Protein AF-A0A1W0X3Q5-F1 (afdb_monomer_lite)

Organism: Hypsibius exemplaris (NCBI:txid2072580)

Radius of gyration: 19.85 Å; chains: 1; bounding box: 42×23×58 Å

InterPro domains:
  IPR025958 SID1 transmembrane family [PF13965] (2-81)
  IPR025958 SID1 transmembrane family [PTHR12185] (1-81)

Structure (mmCIF, N/CA/C/O backbone):
data_AF-A0A1W0X3Q5-F1
#
_entry.id   AF-A0A1W0X3Q5-F1
#
loop_
_atom_site.group_PDB
_atom_site.id
_atom_site.type_symbol
_atom_site.label_atom_id
_atom_site.label_alt_id
_atom_site.label_comp_id
_atom_site.label_asym_id
_atom_site.label_entity_id
_atom_site.label_seq_id
_atom_site.pdbx_PDB_ins_code
_atom_site.Cartn_x
_atom_site.Cartn_y
_atom_site.Cartn_z
_atom_site.occupancy
_atom_site.B_iso_or_equiv
_atom_site.auth_seq_id
_atom_site.auth_comp_id
_atom_site.auth_asym_id
_atom_site.auth_atom_id
_atom_site.pdbx_PDB_model_num
ATOM 1 N N . MET A 1 1 ? 6.212 1.644 -11.801 1.00 85.31 1 MET A N 1
ATOM 2 C CA . MET A 1 1 ? 6.283 2.941 -11.087 1.00 85.31 1 MET A CA 1
ATOM 3 C C . MET A 1 1 ? 4.917 3.472 -10.664 1.00 85.31 1 MET A C 1
ATOM 5 O O . MET A 1 1 ? 4.732 3.658 -9.473 1.00 85.31 1 MET A O 1
ATOM 9 N N . VAL A 1 2 ? 3.947 3.659 -11.573 1.00 94.81 2 VAL A N 1
ATOM 10 C CA . VAL A 1 2 ? 2.615 4.213 -11.223 1.00 94.81 2 VAL A CA 1
ATOM 11 C C . VAL A 1 2 ? 1.895 3.405 -10.137 1.00 94.81 2 VAL A C 1
ATOM 13 O O . VAL A 1 2 ? 1.488 3.981 -9.136 1.00 94.81 2 VAL A O 1
ATOM 16 N N . LEU A 1 3 ? 1.797 2.078 -10.293 1.00 96.38 3 LEU A N 1
ATOM 17 C CA . LEU A 1 3 ? 1.140 1.215 -9.300 1.00 96.38 3 LEU A CA 1
ATOM 18 C C . LEU A 1 3 ? 1.803 1.315 -7.924 1.00 96.38 3 LEU A C 1
ATOM 20 O O . LEU A 1 3 ? 1.106 1.539 -6.945 1.00 96.38 3 LEU A O 1
ATOM 24 N N . ALA A 1 4 ? 3.138 1.247 -7.874 1.00 97.19 4 ALA A N 1
ATOM 25 C CA . ALA A 1 4 ? 3.889 1.440 -6.637 1.00 97.19 4 ALA A CA 1
ATOM 26 C C . ALA A 1 4 ? 3.595 2.809 -6.001 1.00 97.19 4 ALA A C 1
ATOM 28 O O . ALA A 1 4 ? 3.384 2.886 -4.798 1.00 97.19 4 ALA A O 1
ATOM 29 N N . GLY A 1 5 ? 3.534 3.881 -6.798 1.00 97.56 5 GLY A N 1
ATOM 30 C CA . GLY A 1 5 ? 3.214 5.223 -6.308 1.00 97.56 5 GLY A CA 1
ATOM 31 C C . GLY A 1 5 ? 1.801 5.332 -5.728 1.00 97.56 5 GLY A C 1
ATOM 32 O O . GLY A 1 5 ? 1.627 5.888 -4.647 1.00 97.56 5 GLY A O 1
ATOM 33 N N . ILE A 1 6 ? 0.802 4.760 -6.408 1.00 98.12 6 ILE A N 1
ATOM 34 C CA . ILE A 1 6 ? -0.591 4.740 -5.933 1.00 98.12 6 ILE A CA 1
ATOM 35 C C . ILE A 1 6 ? -0.696 3.957 -4.624 1.00 98.12 6 ILE A C 1
ATOM 37 O O . ILE A 1 6 ? -1.307 4.434 -3.667 1.00 98.12 6 ILE A O 1
ATOM 41 N N . THR A 1 7 ? -0.091 2.769 -4.560 1.00 98.12 7 THR A N 1
ATOM 42 C CA . THR A 1 7 ? -0.179 1.930 -3.364 1.00 98.12 7 THR A CA 1
ATOM 43 C C . THR A 1 7 ? 0.575 2.545 -2.191 1.00 98.12 7 THR A C 1
ATOM 45 O O . THR A 1 7 ? 0.054 2.513 -1.079 1.00 98.12 7 THR A O 1
ATOM 48 N N . TRP A 1 8 ? 1.733 3.178 -2.426 1.00 98.12 8 TRP A N 1
ATOM 49 C CA . TRP A 1 8 ? 2.471 3.897 -1.383 1.00 98.12 8 TRP A CA 1
ATOM 50 C C . TRP A 1 8 ? 1.686 5.100 -0.871 1.00 98.12 8 TRP A C 1
ATOM 52 O O . TRP A 1 8 ? 1.575 5.283 0.338 1.00 98.12 8 TRP A O 1
ATOM 62 N N . GLY A 1 9 ? 1.102 5.897 -1.770 1.00 97.81 9 GLY A N 1
ATOM 63 C CA . GLY A 1 9 ? 0.253 7.026 -1.388 1.00 97.81 9 GLY A CA 1
ATOM 64 C C . GLY A 1 9 ? -0.937 6.584 -0.535 1.00 97.81 9 GLY A C 1
ATOM 65 O O . GLY A 1 9 ? -1.194 7.172 0.513 1.00 97.81 9 GLY A O 1
ATOM 66 N N . GLY A 1 10 ? -1.612 5.501 -0.934 1.00 97.00 10 GLY A N 1
ATOM 67 C CA . GLY A 1 10 ? -2.703 4.913 -0.156 1.00 97.00 10 GLY A CA 1
ATOM 68 C C . GLY A 1 10 ? -2.246 4.361 1.197 1.00 97.00 10 GLY A C 1
ATOM 69 O O . GLY A 1 10 ? -2.874 4.645 2.211 1.00 97.00 10 GLY A O 1
ATOM 70 N N . ALA A 1 11 ? -1.128 3.632 1.244 1.00 97.31 11 ALA A N 1
ATOM 71 C CA . ALA A 1 11 ? -0.563 3.125 2.492 1.00 97.31 11 ALA A CA 1
ATOM 72 C C . ALA A 1 11 ? -0.230 4.266 3.466 1.00 97.31 11 ALA A C 1
ATOM 74 O O . ALA A 1 11 ? -0.598 4.196 4.633 1.00 97.31 11 ALA A O 1
ATOM 75 N N . MET A 1 12 ? 0.397 5.343 2.986 1.00 96.31 12 MET A N 1
ATOM 76 C CA . MET A 1 12 ? 0.717 6.509 3.815 1.00 96.31 12 MET A CA 1
ATOM 77 C C . MET A 1 12 ? -0.537 7.246 4.285 1.00 96.31 12 MET A C 1
ATOM 79 O O . MET A 1 12 ? -0.577 7.695 5.425 1.00 96.31 12 MET A O 1
ATOM 83 N N . TYR A 1 13 ? -1.564 7.349 3.440 1.00 95.75 13 TYR A N 1
ATOM 84 C CA . TYR A 1 13 ? -2.851 7.916 3.834 1.00 95.75 13 TYR A CA 1
ATOM 85 C C . TYR A 1 13 ? -3.473 7.126 4.992 1.00 95.75 13 TYR A C 1
ATOM 87 O O . TYR A 1 13 ? -3.779 7.714 6.026 1.00 95.75 13 TYR A O 1
ATOM 95 N N . PHE A 1 14 ? -3.586 5.800 4.859 1.00 94.06 14 PHE A N 1
ATOM 96 C CA . PHE A 1 14 ? -4.187 4.957 5.896 1.00 94.06 14 PHE A CA 1
ATOM 97 C C . PHE A 1 14 ? -3.314 4.813 7.156 1.00 94.06 14 PHE A C 1
ATOM 99 O O . PHE A 1 14 ? -3.846 4.685 8.253 1.00 94.06 14 PHE A O 1
ATOM 106 N N . PHE A 1 15 ? -1.989 4.931 7.041 1.00 92.50 15 PHE A N 1
ATOM 107 C CA . PHE A 1 15 ? -1.069 4.933 8.186 1.00 92.50 15 PHE A CA 1
ATOM 108 C C . PHE A 1 15 ? -1.321 6.085 9.171 1.00 92.50 15 PHE A C 1
ATOM 110 O O . PHE A 1 15 ? -1.044 5.96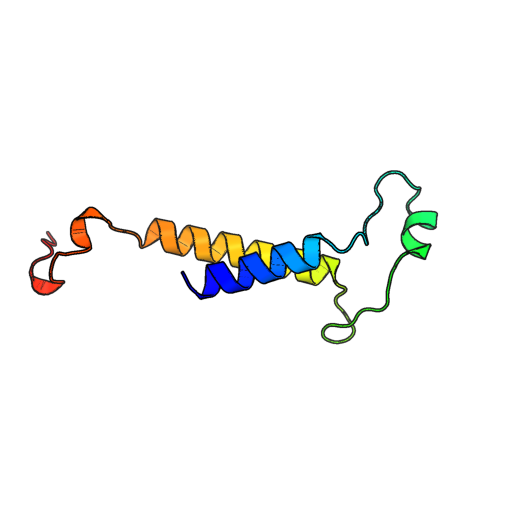6 10.365 1.00 92.50 15 PHE A O 1
ATOM 117 N N . LEU A 1 16 ? -1.830 7.219 8.682 1.00 90.88 16 LEU A N 1
ATOM 118 C CA . LEU A 1 16 ? -2.110 8.381 9.526 1.00 90.88 16 LEU A CA 1
ATOM 119 C C . LEU A 1 16 ? -3.352 8.192 10.410 1.00 90.88 16 LEU A C 1
ATOM 121 O O . LEU A 1 16 ? -3.526 8.946 11.370 1.00 90.88 16 LEU A O 1
ATOM 125 N N . PHE A 1 17 ? -4.181 7.182 10.138 1.00 86.19 17 PHE A N 1
ATOM 126 C CA . PHE A 1 17 ? -5.309 6.830 10.990 1.00 86.19 17 PHE A CA 1
ATOM 127 C C . PHE A 1 17 ? -4.811 6.022 12.192 1.00 86.19 17 PHE A C 1
ATOM 129 O O . PHE A 1 17 ? -4.259 4.929 12.070 1.00 86.19 17 PHE A O 1
ATOM 136 N N . ARG A 1 18 ? -4.973 6.579 13.395 1.00 71.12 18 ARG A N 1
ATOM 137 C CA . ARG A 1 18 ? -4.463 5.995 14.645 1.00 71.12 18 ARG A CA 1
ATOM 138 C C . ARG A 1 18 ? -5.466 5.039 15.286 1.00 71.12 18 ARG A C 1
ATOM 140 O O . ARG A 1 18 ? -5.956 5.306 16.376 1.00 71.12 18 ARG A O 1
ATOM 147 N N . LEU A 1 19 ? -5.745 3.924 14.621 1.00 72.31 19 LEU A N 1
ATOM 148 C CA . LEU A 1 19 ? -6.693 2.924 15.129 1.00 72.31 19 LEU A CA 1
ATOM 149 C C . LEU A 1 19 ? -6.075 1.908 16.099 1.00 72.31 19 LEU A C 1
ATOM 151 O O . LEU A 1 19 ? -6.799 1.201 16.790 1.00 72.31 19 LEU A O 1
ATOM 155 N N . THR A 1 20 ? -4.744 1.825 16.181 1.00 76.44 20 THR A N 1
ATOM 156 C CA . THR A 1 20 ? -4.067 0.858 17.058 1.00 76.44 20 THR A CA 1
ATOM 157 C C . THR A 1 20 ? -3.376 1.551 18.223 1.00 76.44 20 THR A C 1
ATOM 159 O O . THR A 1 20 ? -2.523 2.423 18.028 1.00 76.44 20 THR A O 1
ATOM 162 N N . ASN A 1 21 ? -3.698 1.112 19.438 1.00 81.94 21 ASN A N 1
ATOM 163 C CA . ASN A 1 21 ? -3.058 1.552 20.668 1.00 81.94 21 ASN A CA 1
ATOM 164 C C . ASN A 1 21 ? -2.389 0.356 21.358 1.00 81.94 21 ASN A C 1
ATOM 166 O O . ASN A 1 21 ? -3.040 -0.619 21.716 1.00 81.94 21 ASN A O 1
ATOM 170 N N . TRP A 1 22 ? -1.071 0.442 21.526 1.00 84.81 22 TRP A N 1
ATOM 171 C CA . TRP A 1 22 ? -0.245 -0.610 22.133 1.00 84.81 22 TRP A CA 1
ATOM 172 C C . TRP A 1 22 ? 0.047 -0.363 23.617 1.00 84.81 22 TRP A C 1
ATOM 174 O O . TRP A 1 22 ? 0.707 -1.177 24.258 1.00 84.81 22 TRP A O 1
ATOM 184 N N . VAL A 1 23 ? -0.371 0.791 24.135 1.00 90.94 23 VAL A N 1
ATOM 185 C CA . VAL A 1 23 ? -0.146 1.215 25.520 1.00 90.94 23 VAL A CA 1
ATOM 186 C C . VAL A 1 23 ? -1.263 0.691 26.414 1.00 90.94 23 VAL A C 1
ATOM 188 O O . VAL A 1 23 ? -1.002 0.220 27.520 1.00 90.94 23 VAL A O 1
ATOM 191 N N . ASP A 1 24 ? -2.497 0.756 25.924 1.00 89.00 24 ASP A N 1
ATOM 192 C CA . ASP A 1 24 ? -3.669 0.342 26.681 1.00 89.00 24 ASP A CA 1
ATOM 193 C C . ASP A 1 24 ? -3.870 -1.176 26.682 1.00 89.00 24 ASP A C 1
ATOM 195 O O . ASP A 1 24 ? -3.372 -1.917 25.831 1.00 89.00 24 ASP A O 1
ATOM 199 N N . THR A 1 25 ? -4.646 -1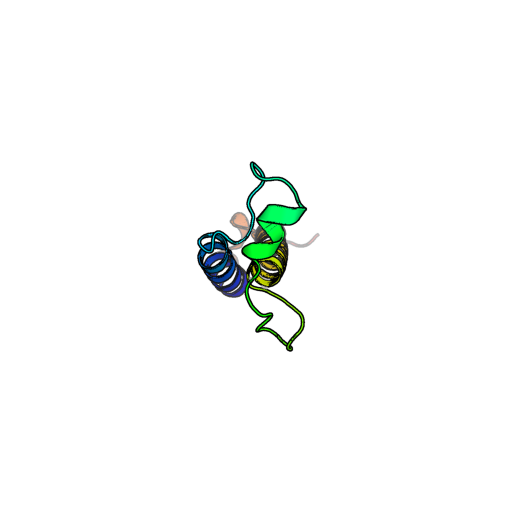.658 27.656 1.00 93.06 25 THR A N 1
ATOM 200 C CA . THR A 1 25 ? -5.030 -3.073 27.688 1.00 93.06 25 THR A CA 1
ATOM 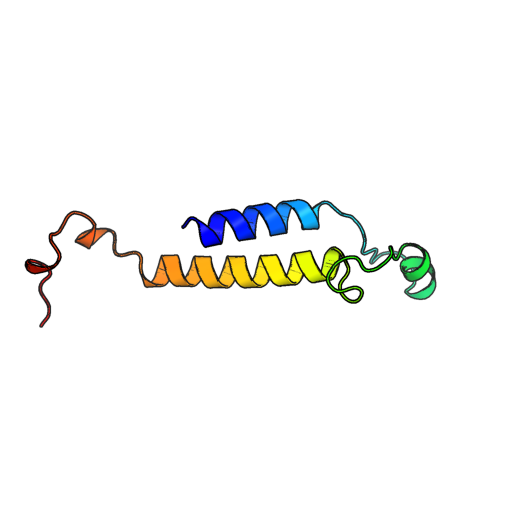201 C C . THR A 1 25 ? -5.841 -3.440 26.439 1.00 93.06 25 THR A C 1
ATOM 203 O O . THR A 1 25 ? -6.589 -2.601 25.927 1.00 93.06 25 THR A O 1
ATOM 206 N N . PRO A 1 26 ? -5.802 -4.708 25.987 1.00 89.69 26 PRO A N 1
ATOM 207 C CA . PRO A 1 26 ? -6.576 -5.133 24.822 1.00 89.69 26 PRO A CA 1
ATOM 208 C C . PRO A 1 26 ? -8.081 -4.861 24.941 1.00 89.69 26 PRO A C 1
ATOM 210 O O . PRO A 1 26 ? -8.736 -4.624 23.933 1.00 89.69 26 PRO A O 1
ATOM 213 N N . ALA A 1 27 ? -8.642 -4.886 26.154 1.00 91.50 27 ALA A N 1
ATOM 214 C CA . ALA A 1 27 ? -10.052 -4.575 26.376 1.00 91.50 27 ALA A CA 1
ATOM 215 C C . ALA A 1 27 ? -10.365 -3.101 26.080 1.00 91.50 27 ALA A C 1
ATOM 217 O O . ALA A 1 27 ? -11.315 -2.824 25.358 1.00 91.50 27 ALA A O 1
ATOM 218 N N . TYR A 1 28 ? -9.535 -2.181 26.578 1.00 90.25 28 TYR A N 1
ATOM 219 C CA . TYR A 1 28 ? -9.732 -0.744 26.385 1.00 90.25 28 TYR A CA 1
ATOM 220 C C . TYR A 1 28 ? -9.408 -0.304 24.952 1.00 90.25 28 TYR A C 1
ATOM 222 O O . TYR A 1 28 ? -10.153 0.465 24.358 1.00 90.25 28 TYR A O 1
ATOM 230 N N . SER A 1 29 ? -8.365 -0.872 24.332 1.00 89.62 29 SER A N 1
ATOM 231 C CA . SER A 1 29 ? -8.054 -0.588 22.924 1.00 89.62 29 SER A CA 1
ATOM 232 C C . SER A 1 29 ? -9.217 -0.924 21.985 1.00 89.62 29 SER A C 1
ATOM 234 O O . SER A 1 29 ? -9.385 -0.243 20.979 1.00 89.62 29 SER A O 1
ATOM 236 N N . ARG A 1 30 ? -10.024 -1.949 22.299 1.00 88.25 30 ARG A N 1
ATOM 237 C CA . ARG A 1 30 ? -11.179 -2.351 21.476 1.00 88.25 30 ARG A CA 1
ATOM 238 C C . ARG A 1 30 ? -12.318 -1.336 21.492 1.00 88.25 30 ARG A C 1
ATOM 240 O O . ARG A 1 30 ? -13.138 -1.366 20.580 1.00 88.25 30 ARG A O 1
ATOM 247 N N . GLU A 1 31 ? -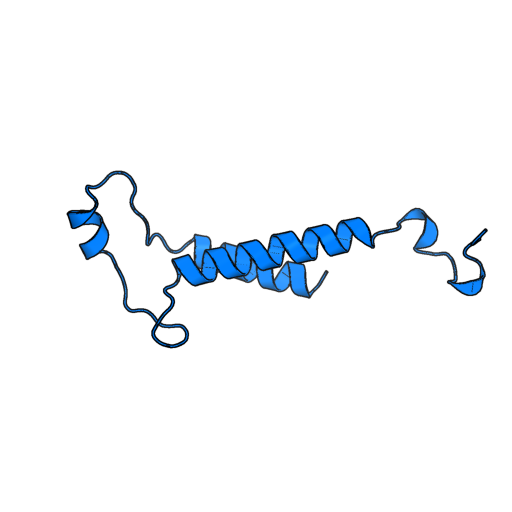12.388 -0.465 22.496 1.00 89.50 31 GLU A N 1
ATOM 248 C CA . GLU A 1 31 ? -13.393 0.605 22.548 1.00 89.50 31 GLU A CA 1
ATOM 249 C C . GLU A 1 31 ? -13.163 1.656 21.451 1.00 89.50 31 GLU A C 1
ATOM 251 O O . GLU A 1 31 ? -14.103 2.335 21.051 1.00 89.50 31 GLU A O 1
ATOM 256 N N . GLY A 1 32 ? -11.934 1.758 20.931 1.00 85.31 32 GLY A N 1
ATOM 257 C CA . GLY A 1 32 ? -11.571 2.646 19.826 1.00 85.31 32 GLY A CA 1
ATOM 258 C C . GLY A 1 32 ? -11.770 2.056 18.426 1.00 85.31 32 GLY A C 1
ATOM 259 O O . GLY A 1 32 ? -11.431 2.722 17.450 1.00 85.31 32 GLY A O 1
ATOM 260 N N . ASN A 1 33 ? -12.282 0.826 18.301 1.00 87.62 33 ASN A N 1
ATOM 261 C CA . ASN A 1 33 ? -12.492 0.207 16.994 1.00 87.62 33 ASN A CA 1
ATOM 262 C C . ASN A 1 33 ? -13.615 0.925 16.231 1.00 87.62 33 ASN A C 1
ATOM 264 O O . ASN A 1 33 ? -14.762 0.957 16.677 1.00 87.62 33 ASN A O 1
ATOM 268 N N . GLU A 1 34 ? -13.296 1.449 15.049 1.00 85.75 34 GLU A N 1
ATOM 269 C CA . GLU A 1 34 ? -14.297 1.981 14.125 1.00 85.75 34 GLU A CA 1
ATOM 270 C C . GLU A 1 34 ? -14.998 0.862 13.341 1.00 85.75 34 GLU A C 1
ATOM 272 O O . GLU A 1 34 ? -14.550 -0.286 13.291 1.00 85.75 34 GLU A O 1
ATOM 277 N N . HIS A 1 35 ? -16.126 1.195 12.711 1.00 90.06 35 HIS A N 1
ATOM 278 C CA . HIS A 1 35 ? -16.827 0.260 11.836 1.00 90.06 35 HIS A CA 1
ATOM 279 C C . HIS A 1 35 ? -15.985 -0.099 10.603 1.00 90.06 35 HIS A C 1
ATOM 281 O O . HIS A 1 35 ? -15.416 0.775 9.945 1.00 90.06 35 HIS A O 1
ATOM 287 N N . CYS A 1 36 ? -15.975 -1.386 10.245 1.00 93.56 36 CYS A N 1
ATOM 288 C CA . CYS A 1 36 ? -15.385 -1.855 8.995 1.00 93.56 36 CYS A CA 1
ATOM 289 C C . CYS A 1 36 ? -16.106 -1.215 7.801 1.00 93.56 36 CYS A C 1
ATOM 291 O O . CYS A 1 36 ? -17.336 -1.185 7.756 1.00 93.56 36 CYS A O 1
ATOM 293 N N . PHE A 1 37 ? -15.346 -0.727 6.821 1.00 93.56 37 PHE A N 1
ATOM 294 C CA . PHE A 1 37 ? -15.896 0.023 5.684 1.00 93.56 37 PHE A CA 1
ATOM 295 C C . PHE A 1 37 ? -15.638 -0.670 4.346 1.00 93.56 37 PHE A C 1
ATOM 297 O O . PHE A 1 37 ? -16.434 -0.549 3.415 1.00 93.56 37 PHE A O 1
ATOM 304 N N . PHE A 1 38 ? -14.533 -1.408 4.227 1.00 94.56 38 PHE A N 1
ATOM 305 C CA . PHE A 1 38 ? -14.179 -2.073 2.986 1.00 94.56 38 PHE A CA 1
ATOM 306 C C . PHE A 1 38 ? -14.748 -3.492 2.985 1.00 94.56 38 PHE A C 1
ATOM 308 O O . PHE A 1 38 ? -14.392 -4.322 3.824 1.00 94.56 38 PHE A O 1
ATOM 315 N N . LEU A 1 39 ? -15.667 -3.748 2.048 1.00 94.62 39 LEU A N 1
ATOM 316 C CA . LEU A 1 39 ? -16.412 -5.011 1.933 1.00 94.62 39 LEU A CA 1
ATOM 317 C C . LEU A 1 39 ? -17.159 -5.406 3.220 1.00 94.62 39 LEU A C 1
ATOM 319 O O . LEU A 1 39 ? -17.393 -6.588 3.447 1.00 94.62 39 LEU A O 1
ATOM 323 N N . GLU A 1 40 ? -17.479 -4.426 4.073 1.00 93.25 40 GLU A N 1
ATOM 324 C CA . GLU A 1 40 ? -18.085 -4.633 5.400 1.00 93.25 40 GLU A CA 1
ATOM 325 C C . GLU A 1 40 ? -17.287 -5.592 6.308 1.00 93.25 40 GLU A C 1
ATOM 327 O O . GLU A 1 40 ? -17.825 -6.156 7.258 1.00 93.25 40 GLU A O 1
ATOM 332 N N . PHE A 1 41 ? -15.990 -5.772 6.033 1.00 94.12 41 PHE A N 1
ATOM 333 C CA . PHE A 1 41 ? -15.140 -6.724 6.749 1.00 94.12 41 PHE A CA 1
ATOM 334 C C . PHE A 1 41 ? -13.807 -6.120 7.187 1.00 94.12 41 PHE A C 1
ATOM 336 O O . PHE A 1 41 ? -13.381 -6.357 8.312 1.00 94.12 41 PHE A O 1
ATOM 343 N N . TYR A 1 42 ? -13.175 -5.315 6.334 1.00 94.06 42 TYR A N 1
ATOM 344 C CA . TYR A 1 42 ? -11.859 -4.743 6.603 1.00 94.06 42 TYR A CA 1
ATOM 345 C C . TYR A 1 42 ? -11.972 -3.315 7.136 1.00 94.06 42 TYR A C 1
ATOM 347 O O . TYR A 1 42 ? -12.738 -2.491 6.611 1.00 94.06 42 TYR A O 1
ATOM 355 N N . ASP A 1 43 ? -11.184 -3.024 8.166 1.00 93.00 43 ASP A N 1
ATOM 356 C CA . ASP A 1 43 ? -11.028 -1.675 8.695 1.00 93.00 43 ASP A CA 1
ATOM 357 C C . ASP A 1 43 ? -9.894 -0.911 7.980 1.00 93.00 43 ASP A C 1
ATOM 359 O O . ASP A 1 43 ? -9.286 -1.376 7.011 1.00 93.00 43 ASP A O 1
ATOM 363 N N . GLN A 1 44 ? -9.621 0.317 8.420 1.00 93.62 44 GLN A N 1
ATOM 364 C CA . GLN A 1 44 ? -8.584 1.151 7.803 1.00 93.62 44 GLN A CA 1
ATOM 365 C C . GLN A 1 44 ? -7.170 0.607 8.057 1.00 93.62 44 GLN A C 1
ATOM 367 O O . GLN A 1 44 ? -6.294 0.780 7.208 1.00 93.62 44 GLN A O 1
ATOM 372 N N . HIS A 1 45 ? -6.940 -0.065 9.189 1.00 92.94 45 HIS A N 1
ATOM 373 C CA . HIS A 1 45 ? -5.657 -0.675 9.522 1.00 92.94 45 HIS A CA 1
ATOM 374 C C . HIS A 1 45 ? -5.387 -1.902 8.637 1.00 92.94 45 HIS A C 1
ATOM 376 O O . HIS A 1 45 ? -4.278 -2.068 8.127 1.00 92.94 45 HIS A O 1
ATOM 382 N N . ASP A 1 46 ? -6.401 -2.720 8.367 1.00 94.50 46 ASP A N 1
ATOM 383 C CA . ASP A 1 46 ? -6.301 -3.838 7.427 1.00 94.50 46 ASP A CA 1
ATOM 384 C C . ASP A 1 46 ? -5.981 -3.355 6.006 1.00 94.50 46 ASP A C 1
ATOM 386 O O . ASP A 1 46 ? -5.098 -3.894 5.329 1.00 94.50 46 ASP A O 1
ATOM 390 N N . VAL A 1 47 ? -6.664 -2.296 5.555 1.00 95.75 47 VAL A N 1
ATOM 391 C CA . VAL A 1 47 ? -6.408 -1.681 4.244 1.00 95.75 47 VAL A CA 1
ATOM 392 C C . VAL A 1 47 ? -5.004 -1.071 4.190 1.00 95.75 47 VAL A C 1
ATOM 394 O O . VAL A 1 47 ? -4.322 -1.215 3.172 1.00 95.75 47 VAL A O 1
ATOM 397 N N . TRP A 1 48 ? -4.519 -0.461 5.277 1.00 96.31 48 TRP A N 1
ATOM 398 C CA . TRP A 1 48 ? -3.132 0.003 5.377 1.00 96.31 48 TRP A CA 1
ATOM 399 C C . TRP A 1 48 ? -2.129 -1.137 5.149 1.00 96.31 48 TRP A C 1
ATOM 401 O O . TRP A 1 48 ? -1.215 -0.988 4.327 1.00 96.31 48 TRP A O 1
ATOM 411 N N . HIS A 1 49 ? -2.305 -2.285 5.810 1.00 96.44 49 HIS A N 1
ATOM 412 C CA . HIS A 1 49 ? -1.426 -3.447 5.621 1.00 96.44 49 HIS A CA 1
ATOM 413 C C . HIS A 1 49 ? -1.475 -3.986 4.195 1.00 96.44 49 HIS A C 1
ATOM 415 O O . HIS A 1 49 ? -0.426 -4.209 3.588 1.00 96.44 49 HIS A O 1
ATOM 421 N N . MET A 1 50 ? -2.674 -4.132 3.627 1.00 97.25 50 MET A N 1
ATOM 422 C CA . MET A 1 50 ? -2.859 -4.587 2.246 1.00 97.25 50 MET A CA 1
ATOM 423 C C . MET A 1 50 ? -2.118 -3.681 1.250 1.00 97.25 50 MET A C 1
ATOM 425 O O . MET A 1 50 ? -1.346 -4.150 0.410 1.00 97.25 50 MET A O 1
ATOM 429 N N . MET A 1 51 ? -2.304 -2.364 1.371 1.00 97.94 51 MET A N 1
ATOM 430 C CA . MET A 1 51 ? -1.663 -1.379 0.496 1.00 97.94 51 MET A CA 1
ATOM 431 C C . MET A 1 51 ? -0.142 -1.361 0.678 1.00 97.94 51 MET A C 1
ATOM 433 O O . MET A 1 51 ? 0.595 -1.231 -0.303 1.00 97.94 51 MET A O 1
ATOM 437 N N . SER A 1 52 ? 0.345 -1.548 1.905 1.00 98.06 52 SER A N 1
ATOM 438 C CA . SER A 1 52 ? 1.778 -1.632 2.207 1.00 98.06 52 SER A CA 1
ATOM 439 C C . SER A 1 52 ? 2.422 -2.872 1.578 1.00 98.06 52 SER A C 1
ATOM 441 O O . SER A 1 52 ? 3.489 -2.769 0.969 1.00 98.06 52 SER A O 1
ATOM 443 N N . ALA A 1 53 ? 1.754 -4.028 1.636 1.00 98.38 53 ALA A N 1
ATOM 444 C CA . ALA A 1 53 ? 2.223 -5.259 0.999 1.00 98.38 53 ALA A CA 1
ATOM 445 C C . ALA A 1 53 ? 2.319 -5.112 -0.530 1.00 98.38 53 ALA A C 1
ATOM 447 O O . ALA A 1 53 ? 3.362 -5.415 -1.117 1.00 98.38 53 ALA A O 1
ATOM 448 N N . CYS A 1 54 ? 1.279 -4.566 -1.170 1.00 98.31 54 CYS A N 1
ATOM 449 C CA . CYS A 1 54 ? 1.293 -4.261 -2.604 1.00 98.31 54 CYS A CA 1
ATOM 450 C C . CYS A 1 54 ? 2.418 -3.283 -2.973 1.00 98.31 54 CYS A C 1
ATOM 452 O O . CYS A 1 54 ? 3.111 -3.480 -3.971 1.00 98.31 54 CYS A O 1
ATOM 454 N N . SER A 1 55 ? 2.638 -2.256 -2.149 1.00 98.25 55 SER A N 1
ATOM 455 C CA . SER A 1 55 ? 3.703 -1.269 -2.355 1.00 98.25 55 SER A CA 1
ATOM 456 C C . SER A 1 55 ? 5.082 -1.905 -2.358 1.00 98.25 55 SER A C 1
ATOM 458 O O . SER A 1 55 ? 5.860 -1.670 -3.282 1.00 98.25 55 SER A O 1
ATOM 460 N N . MET A 1 56 ? 5.371 -2.750 -1.368 1.00 98.06 56 MET A N 1
ATOM 461 C CA . MET A 1 56 ? 6.638 -3.472 -1.302 1.00 98.06 56 MET A CA 1
ATOM 462 C C . MET A 1 56 ? 6.805 -4.414 -2.494 1.00 98.06 56 MET A C 1
ATOM 464 O O . MET A 1 56 ? 7.852 -4.392 -3.138 1.00 98.06 56 MET A O 1
ATOM 468 N N . PHE A 1 57 ? 5.765 -5.175 -2.848 1.00 98.12 57 PHE A N 1
ATOM 469 C CA . PHE A 1 57 ? 5.792 -6.064 -4.009 1.00 98.12 57 PHE A CA 1
ATOM 470 C C . PHE A 1 57 ? 6.129 -5.311 -5.303 1.00 98.12 57 PHE A C 1
ATOM 472 O O . PHE A 1 57 ? 7.084 -5.663 -5.996 1.00 98.12 57 PHE A O 1
ATOM 479 N N . PHE A 1 58 ? 5.391 -4.242 -5.619 1.00 97.81 58 PHE A N 1
ATOM 480 C CA . PHE A 1 58 ? 5.644 -3.471 -6.835 1.00 97.81 58 PHE A CA 1
ATOM 481 C C . PHE A 1 58 ? 7.000 -2.769 -6.809 1.00 97.81 58 PHE A C 1
ATOM 483 O O . PHE A 1 58 ? 7.618 -2.629 -7.862 1.00 97.81 58 PHE A O 1
ATOM 490 N N . ASN A 1 59 ? 7.485 -2.355 -5.638 1.00 96.94 59 ASN A N 1
ATOM 491 C CA . ASN A 1 59 ? 8.815 -1.773 -5.514 1.00 96.94 59 ASN A CA 1
ATOM 492 C C . ASN A 1 59 ? 9.912 -2.800 -5.837 1.00 96.94 59 ASN A C 1
ATOM 494 O O . ASN A 1 59 ? 10.820 -2.501 -6.607 1.00 96.94 59 ASN A O 1
ATOM 498 N N . PHE A 1 60 ? 9.792 -4.036 -5.343 1.00 96.69 60 PHE A N 1
ATOM 499 C CA . PHE A 1 60 ? 10.717 -5.113 -5.708 1.00 96.69 60 PHE A CA 1
ATOM 500 C C . PHE A 1 60 ? 10.626 -5.491 -7.185 1.00 96.69 60 PHE A C 1
ATOM 502 O O . PHE A 1 60 ? 11.656 -5.735 -7.804 1.00 96.69 60 PHE A O 1
ATOM 509 N N . MET A 1 61 ? 9.428 -5.489 -7.777 1.00 96.56 61 MET A N 1
ATOM 510 C CA . MET A 1 61 ? 9.285 -5.701 -9.221 1.00 96.56 61 MET A CA 1
ATOM 511 C C . MET A 1 61 ? 9.970 -4.599 -10.029 1.00 96.56 61 MET A C 1
ATOM 513 O O . MET A 1 61 ? 10.586 -4.900 -11.047 1.00 96.56 61 MET A O 1
ATOM 517 N N . ILE A 1 62 ? 9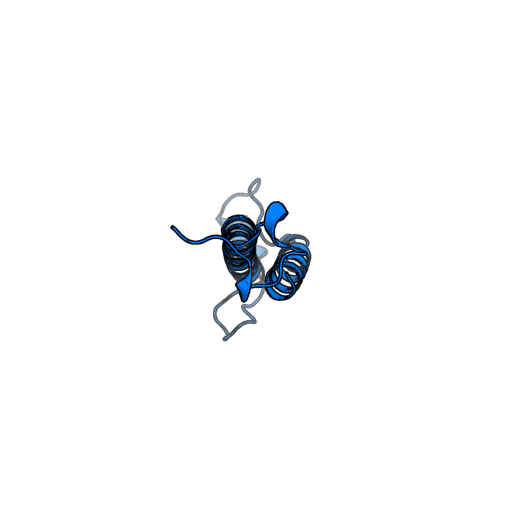.906 -3.339 -9.581 1.00 93.88 62 ILE A N 1
ATOM 518 C CA . ILE A 1 62 ? 10.662 -2.245 -10.205 1.00 93.88 62 ILE A CA 1
ATOM 519 C C . ILE A 1 62 ? 12.153 -2.542 -10.100 1.00 93.88 62 ILE A C 1
ATOM 521 O O . ILE A 1 62 ? 12.798 -2.595 -11.131 1.00 93.88 62 ILE A O 1
ATOM 525 N N . LEU A 1 63 ? 12.685 -2.816 -8.907 1.00 92.69 63 LEU A N 1
ATOM 526 C CA . LEU A 1 63 ? 14.114 -3.112 -8.736 1.00 92.69 63 LEU A CA 1
ATOM 527 C C . LEU A 1 63 ? 14.581 -4.305 -9.581 1.00 92.69 63 LEU A C 1
ATOM 529 O O . LEU A 1 63 ? 15.678 -4.278 -10.119 1.00 92.69 63 LEU A O 1
ATOM 533 N N . PHE A 1 64 ? 13.748 -5.336 -9.720 1.00 92.38 64 PHE A N 1
ATOM 534 C CA . PHE A 1 64 ? 14.060 -6.516 -10.527 1.00 92.38 64 PHE A CA 1
ATOM 535 C C . PHE A 1 64 ? 14.045 -6.246 -12.038 1.00 92.38 64 PHE A C 1
ATOM 537 O O . PHE A 1 64 ? 14.685 -6.962 -12.800 1.00 92.38 64 PHE A O 1
ATOM 544 N N . THR A 1 65 ? 13.282 -5.247 -12.483 1.00 88.44 65 THR A N 1
ATOM 545 C CA . THR A 1 65 ? 13.105 -4.923 -13.909 1.00 88.44 65 THR A CA 1
ATOM 546 C C . THR A 1 65 ? 13.802 -3.633 -14.327 1.00 88.44 65 THR A C 1
ATOM 548 O O . THR A 1 65 ? 13.780 -3.287 -15.507 1.00 88.44 65 THR A O 1
ATOM 551 N N . LEU A 1 66 ? 14.403 -2.922 -13.373 1.00 88.38 66 LEU A N 1
ATOM 552 C CA . LEU A 1 66 ? 15.166 -1.712 -13.606 1.00 88.38 66 LEU A CA 1
ATOM 553 C C . LEU A 1 66 ? 16.558 -2.108 -14.092 1.00 88.38 66 LEU A C 1
ATOM 555 O O . LEU A 1 66 ? 17.372 -2.617 -13.327 1.00 88.38 66 LEU A O 1
ATOM 559 N N . ASP A 1 67 ? 16.798 -1.871 -15.373 1.00 86.88 67 ASP A N 1
ATOM 560 C CA . ASP A 1 67 ? 18.104 -2.009 -16.001 1.00 86.88 67 ASP A CA 1
ATOM 561 C C . ASP A 1 67 ? 18.497 -0.643 -16.573 1.00 86.88 67 ASP A C 1
ATOM 563 O O . ASP A 1 67 ? 18.103 -0.267 -17.682 1.00 86.88 67 ASP A O 1
ATOM 567 N N . ASP A 1 68 ? 19.196 0.139 -15.750 1.00 82.88 68 ASP A N 1
ATOM 568 C CA . ASP A 1 68 ? 19.582 1.513 -16.080 1.00 82.88 68 ASP A CA 1
ATOM 569 C C . ASP A 1 68 ? 20.601 1.555 -17.232 1.00 82.88 68 ASP A C 1
ATOM 571 O O . ASP A 1 68 ? 20.559 2.471 -18.058 1.00 82.88 68 ASP A O 1
ATOM 575 N N . ASP A 1 69 ? 21.465 0.541 -17.343 1.00 85.19 69 ASP A N 1
ATOM 576 C CA . ASP A 1 69 ? 22.502 0.458 -18.379 1.00 85.19 69 ASP A CA 1
ATOM 577 C C . ASP A 1 69 ? 21.898 0.260 -19.778 1.00 85.19 69 ASP A C 1
ATOM 579 O O . ASP A 1 69 ? 22.461 0.699 -20.785 1.00 85.19 69 ASP A O 1
ATOM 583 N N . LEU A 1 70 ? 20.719 -0.363 -19.850 1.00 87.06 70 LEU A N 1
ATOM 584 C CA . LEU A 1 70 ? 19.995 -0.603 -21.096 1.00 87.06 70 LEU A CA 1
ATOM 585 C C . LEU A 1 70 ? 18.862 0.399 -21.353 1.00 87.06 70 LEU A C 1
ATOM 587 O O . LEU A 1 70 ? 18.185 0.292 -22.376 1.00 87.06 70 LEU A O 1
ATOM 591 N N . PHE A 1 71 ? 18.671 1.404 -20.490 1.00 85.38 71 PHE A N 1
ATOM 592 C CA . PHE A 1 71 ? 17.542 2.342 -20.574 1.00 85.38 71 PHE A CA 1
ATOM 593 C C . PHE A 1 71 ? 17.442 3.069 -21.928 1.00 85.38 71 PHE A C 1
ATOM 595 O O . PHE A 1 71 ? 16.347 3.264 -22.458 1.00 85.38 71 PHE A O 1
ATOM 602 N N . CYS A 1 72 ? 18.585 3.445 -22.511 1.00 90.31 72 CYS A N 1
ATOM 603 C CA . CYS A 1 72 ? 18.664 4.129 -23.808 1.00 90.31 72 CYS A CA 1
ATOM 604 C C . CYS A 1 72 ? 18.979 3.190 -24.983 1.00 90.31 72 CYS A C 1
ATOM 606 O O . CYS A 1 72 ? 19.126 3.659 -26.113 1.00 90.31 72 CYS A O 1
ATOM 608 N N . VAL A 1 73 ? 19.131 1.889 -24.736 1.00 89.62 73 VAL A N 1
ATOM 609 C CA . VAL A 1 73 ? 19.530 0.923 -25.762 1.00 89.62 73 VAL A CA 1
ATOM 610 C C . VAL A 1 73 ? 18.272 0.375 -26.439 1.00 89.62 73 VAL A C 1
ATOM 612 O O . VAL A 1 73 ? 17.401 -0.178 -25.761 1.00 89.62 73 VAL A O 1
ATOM 615 N N . PRO A 1 74 ? 18.132 0.496 -27.774 1.00 91.94 74 PRO A N 1
ATOM 616 C CA . PRO A 1 74 ? 17.039 -0.148 -28.484 1.00 91.94 74 PRO A CA 1
ATOM 617 C C . PRO A 1 74 ? 17.037 -1.645 -28.195 1.00 91.94 74 PRO A C 1
ATOM 619 O O . PRO A 1 74 ? 18.073 -2.301 -28.237 1.00 91.94 74 PRO A O 1
ATOM 622 N N . ARG A 1 75 ? 15.858 -2.216 -27.940 1.00 87.44 75 ARG A N 1
ATOM 623 C CA . ARG A 1 75 ? 15.740 -3.618 -27.511 1.00 87.44 75 ARG A CA 1
ATOM 624 C C . ARG A 1 75 ? 16.392 -4.622 -28.473 1.00 87.44 75 ARG A C 1
ATOM 626 O O . ARG A 1 75 ? 16.809 -5.685 -28.032 1.00 87.44 75 ARG A O 1
ATOM 633 N N . ALA A 1 76 ? 16.472 -4.286 -29.763 1.00 93.38 76 ALA A N 1
ATOM 634 C CA . ALA A 1 76 ? 17.125 -5.099 -30.790 1.00 93.38 76 ALA A CA 1
ATOM 635 C C . ALA A 1 76 ? 18.660 -5.140 -30.662 1.00 93.38 76 ALA A C 1
ATOM 637 O O . ALA A 1 76 ? 19.275 -6.106 -31.100 1.00 93.38 76 ALA A O 1
ATOM 638 N N . ASP A 1 77 ? 19.250 -4.120 -30.039 1.00 92.19 77 ASP A N 1
ATOM 639 C CA . ASP A 1 77 ? 20.696 -3.962 -29.870 1.00 92.19 77 ASP A CA 1
ATOM 640 C C . ASP A 1 77 ? 21.177 -4.471 -28.500 1.00 92.19 77 ASP A C 1
ATOM 642 O O . ASP A 1 77 ? 22.377 -4.489 -28.217 1.00 92.19 77 ASP A O 1
ATOM 646 N N . ILE A 1 78 ? 20.249 -4.911 -27.639 1.00 91.19 78 ILE A N 1
ATOM 647 C CA . ILE A 1 78 ? 20.577 -5.543 -26.361 1.00 91.19 78 ILE A CA 1
ATOM 648 C C . ILE A 1 78 ? 21.237 -6.889 -26.651 1.00 91.19 78 ILE A C 1
A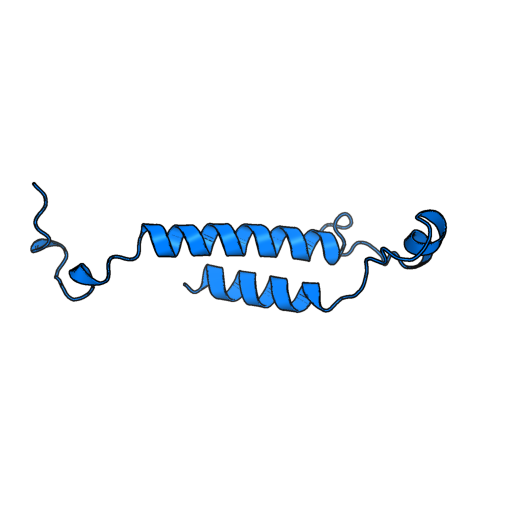TOM 650 O O . ILE A 1 78 ? 20.611 -7.820 -27.163 1.00 91.19 78 ILE A O 1
ATOM 654 N N . ARG A 1 79 ? 22.520 -6.995 -26.302 1.00 86.12 79 ARG A N 1
ATOM 655 C CA . ARG A 1 79 ? 23.314 -8.200 -26.526 1.00 86.12 79 ARG A CA 1
ATOM 656 C C . ARG A 1 79 ? 22.829 -9.321 -25.605 1.00 86.12 79 ARG A C 1
ATOM 658 O O . ARG A 1 79 ? 23.115 -9.322 -24.412 1.00 86.12 79 ARG A O 1
ATOM 665 N N . VAL A 1 80 ? 22.104 -10.275 -26.173 1.00 83.62 80 VAL A N 1
ATOM 666 C CA . VAL A 1 80 ? 21.681 -11.509 -25.505 1.00 83.62 80 VAL A CA 1
ATOM 667 C C . VAL A 1 80 ? 22.490 -12.677 -26.065 1.00 83.62 80 VAL A C 1
ATOM 669 O O . VAL A 1 80 ? 22.336 -12.992 -27.237 1.00 83.62 80 VAL A O 1
ATOM 672 N N . PHE A 1 81 ? 23.320 -13.288 -25.211 1.00 76.56 81 PHE A N 1
ATOM 673 C CA . PHE A 1 81 ? 24.205 -14.443 -25.469 1.00 76.56 81 PHE A CA 1
ATOM 674 C C . PHE A 1 81 ? 25.241 -14.270 -26.598 1.00 76.56 81 PHE A C 1
ATOM 676 O O . PHE A 1 81 ? 24.877 -14.144 -27.785 1.00 76.56 81 PHE A O 1
#

Foldseek 3Di:
DVLLVVLVVLLVVLVPDCLDDPPDDPVVSVVSDDQADPVSPHDSVNSSVVSVVSNVVVVVVCVVPDDPVCPVPDPVRPDDD

pLDDT: mean 91.59, std 5.96, range [71.12, 98.38]

Secondary structure (DSSP, 8-state):
-HHHHHHHHHHHHHHTS----SSS-HHHHGGGPPPP-BTTTB-HHHHHHHHHHHHHHHHHHHHHH--STTTTS-GGGS---

Sequence (81 aa):
MVLAGITWGGAMYFFLFRLTNWVDTPAYSREGNEHCFFLEFYDQHDVWHMMSACSMFFNFMILFTLDDDLFCVPRADIRVF